Protein AF-A0A837HCC7-F1 (afdb_monomer_lite)

pLDDT: mean 84.49, std 14.02, range [40.28, 96.94]

Structure (mmCIF, N/CA/C/O backbone):
data_AF-A0A837HCC7-F1
#
_entry.id   AF-A0A837HCC7-F1
#
loop_
_atom_site.group_PDB
_atom_site.id
_atom_site.type_symbol
_atom_site.label_atom_id
_atom_site.label_alt_id
_atom_site.label_comp_id
_atom_site.label_asym_id
_atom_site.label_entity_id
_atom_site.label_seq_id
_atom_site.pdbx_PDB_ins_code
_atom_site.Cartn_x
_atom_site.Cartn_y
_atom_site.Cartn_z
_atom_site.occupancy
_atom_site.B_iso_or_equiv
_atom_site.auth_seq_id
_atom_site.auth_comp_id
_atom_site.auth_asym_id
_atom_site.auth_atom_id
_atom_site.pdbx_PDB_model_num
ATOM 1 N N . MET A 1 1 ? -2.321 32.278 -34.780 1.00 42.88 1 MET A N 1
ATOM 2 C CA . MET A 1 1 ? -3.268 31.231 -34.341 1.00 42.88 1 MET A CA 1
ATOM 3 C C . MET A 1 1 ? -2.472 30.071 -33.755 1.00 42.88 1 MET A C 1
ATOM 5 O O . MET A 1 1 ? -2.023 29.220 -34.504 1.00 42.88 1 MET A O 1
ATOM 9 N N . THR A 1 2 ? -2.240 30.039 -32.444 1.00 43.84 2 THR A N 1
ATOM 10 C CA . THR A 1 2 ? -1.705 28.845 -31.771 1.00 43.84 2 THR A CA 1
ATOM 11 C C . THR A 1 2 ? -2.736 28.415 -30.739 1.00 43.84 2 THR A C 1
ATOM 13 O O . THR A 1 2 ? -2.926 29.052 -29.706 1.00 43.84 2 THR A O 1
ATOM 16 N N . GLY A 1 3 ? -3.507 27.389 -31.101 1.00 48.25 3 GLY A N 1
ATOM 17 C CA . GLY A 1 3 ? -4.541 26.822 -30.247 1.00 48.25 3 GLY A CA 1
ATOM 18 C C . GLY A 1 3 ? -3.910 26.234 -28.991 1.00 48.25 3 GLY A C 1
ATOM 19 O O . GLY A 1 3 ? -3.092 25.321 -29.063 1.00 48.25 3 GLY A O 1
ATOM 20 N N . ASN A 1 4 ? -4.287 26.774 -27.838 1.00 50.75 4 ASN A N 1
ATOM 21 C CA . ASN A 1 4 ? -3.967 26.216 -26.534 1.00 50.75 4 ASN A CA 1
ATOM 22 C C . ASN A 1 4 ? -4.754 24.906 -26.355 1.00 50.75 4 ASN A C 1
ATOM 24 O O . ASN A 1 4 ? -5.880 24.896 -25.854 1.00 50.75 4 ASN A O 1
ATOM 28 N N . THR A 1 5 ? -4.197 23.795 -26.838 1.00 55.84 5 THR A N 1
ATOM 29 C CA . THR A 1 5 ? -4.774 22.463 -26.644 1.00 55.84 5 THR A CA 1
ATOM 30 C C . THR A 1 5 ? -4.596 22.088 -25.177 1.00 55.84 5 THR A C 1
ATOM 32 O O . THR A 1 5 ? -3.503 21.711 -24.757 1.00 55.84 5 THR A O 1
ATOM 35 N N . LYS A 1 6 ? -5.664 22.221 -24.378 1.00 53.34 6 LYS A N 1
ATOM 36 C CA . LYS A 1 6 ? -5.731 21.703 -23.004 1.00 53.34 6 LYS A CA 1
ATOM 37 C C . LYS A 1 6 ? -5.122 20.299 -22.974 1.00 53.34 6 LYS A C 1
ATOM 39 O O . LYS A 1 6 ? -5.645 19.388 -23.612 1.00 53.34 6 LYS A O 1
ATOM 44 N N . LEU A 1 7 ? -4.031 20.130 -22.228 1.00 61.09 7 LEU A N 1
ATOM 45 C CA . LEU A 1 7 ? -3.403 18.839 -21.952 1.00 61.09 7 LEU A CA 1
ATOM 46 C C . LEU A 1 7 ? -4.377 17.989 -21.124 1.00 61.09 7 LEU A C 1
ATOM 48 O O . LEU A 1 7 ? -4.315 17.955 -19.895 1.00 61.09 7 LEU A O 1
ATOM 52 N N . VAL A 1 8 ? -5.325 17.331 -21.793 1.00 63.88 8 VAL A N 1
ATOM 53 C CA . VAL A 1 8 ? -6.197 16.336 -21.171 1.00 63.88 8 VAL A CA 1
ATOM 54 C C . VAL A 1 8 ? -5.295 15.189 -20.733 1.00 63.88 8 VAL A C 1
ATOM 56 O O . VAL A 1 8 ? -4.768 14.443 -21.561 1.00 63.88 8 VAL A O 1
ATOM 59 N N . ARG A 1 9 ? -5.059 15.069 -19.420 1.00 69.12 9 ARG A N 1
ATOM 60 C CA . ARG A 1 9 ? -4.325 13.926 -18.866 1.00 69.12 9 ARG A CA 1
ATOM 61 C C . ARG A 1 9 ? -5.067 12.656 -19.263 1.00 69.12 9 ARG A C 1
ATOM 63 O O . ARG A 1 9 ? -6.216 12.470 -18.869 1.00 69.12 9 ARG A O 1
ATOM 70 N N . ARG A 1 10 ? -4.405 11.772 -20.011 1.00 76.62 10 ARG A N 1
ATOM 71 C CA . ARG A 1 10 ? -4.949 10.442 -20.289 1.00 76.62 10 ARG A CA 1
ATOM 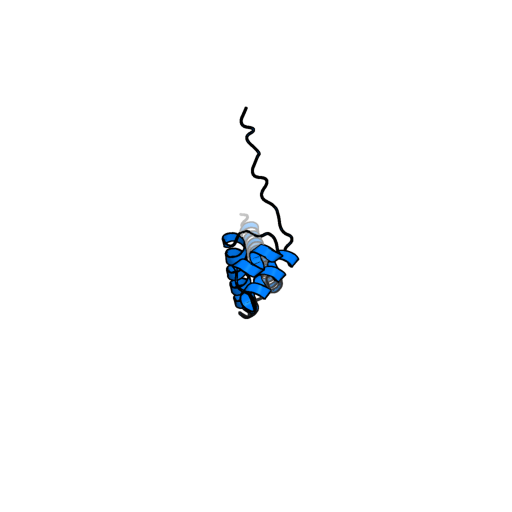72 C C . ARG A 1 10 ? -5.032 9.669 -18.977 1.00 76.62 10 ARG A C 1
ATOM 74 O O . ARG A 1 10 ? -4.028 9.481 -18.289 1.00 76.62 10 ARG A O 1
ATOM 81 N N . VAL A 1 11 ? -6.239 9.251 -18.618 1.00 81.81 11 VAL A N 1
ATOM 82 C CA . VAL A 1 11 ? -6.473 8.426 -17.434 1.00 81.81 11 VAL A CA 1
ATOM 83 C C . VAL A 1 11 ? -6.390 6.969 -17.862 1.00 81.81 11 VAL A C 1
ATOM 85 O O . VAL A 1 11 ? -7.206 6.497 -18.645 1.00 81.81 11 VAL A O 1
ATOM 88 N N . HIS A 1 12 ? -5.390 6.257 -17.350 1.00 86.12 12 HIS A N 1
ATOM 89 C CA . HIS A 1 12 ? -5.258 4.821 -17.576 1.00 86.12 12 HIS A CA 1
ATOM 90 C C . HIS A 1 12 ? -6.022 4.028 -16.501 1.00 86.12 12 HIS A C 1
ATOM 92 O O . HIS A 1 12 ? -5.946 4.402 -15.319 1.00 86.12 12 HIS A O 1
ATOM 98 N N . PRO A 1 13 ? -6.713 2.932 -16.871 1.00 89.25 13 PRO A N 1
ATOM 99 C CA . PRO A 1 13 ? -7.388 2.068 -15.910 1.00 89.25 13 PRO A CA 1
ATOM 100 C C . PRO A 1 13 ? -6.373 1.380 -14.989 1.00 89.25 13 PRO A C 1
ATOM 102 O O . PRO A 1 13 ? -5.209 1.188 -15.348 1.00 89.25 13 PRO A O 1
ATOM 105 N N . THR A 1 14 ? -6.805 1.012 -13.783 1.00 89.19 14 THR A N 1
ATOM 106 C CA . THR A 1 14 ? -5.928 0.413 -12.764 1.00 89.19 14 THR A CA 1
ATOM 107 C C . THR A 1 14 ? -5.282 -0.881 -13.250 1.00 89.19 14 THR A C 1
ATOM 109 O O . THR A 1 14 ? -4.074 -1.037 -13.103 1.00 89.19 14 THR A O 1
ATOM 112 N N . SER A 1 15 ? -6.044 -1.758 -13.911 1.00 90.69 15 SER A N 1
ATOM 113 C CA . SER A 1 15 ? -5.540 -3.013 -14.490 1.00 90.69 15 SER A CA 1
ATOM 114 C C . SER A 1 15 ? -4.384 -2.788 -15.467 1.00 90.69 15 SER A C 1
ATOM 116 O O . SER A 1 15 ? -3.374 -3.481 -15.416 1.00 90.69 15 SER A O 1
ATOM 118 N N . PHE A 1 16 ? -4.487 -1.760 -16.309 1.00 92.44 16 PHE A N 1
ATOM 119 C CA . PHE A 1 16 ? -3.431 -1.399 -17.249 1.00 92.44 16 PHE A CA 1
ATOM 120 C C . PHE A 1 16 ? -2.162 -0.928 -16.532 1.00 92.44 16 PHE A C 1
ATOM 122 O O . PHE A 1 16 ? -1.066 -1.371 -16.867 1.00 92.44 16 PHE A O 1
ATOM 129 N N . LYS A 1 17 ? -2.301 -0.075 -15.509 1.00 92.25 17 LYS A N 1
ATOM 130 C CA . LYS A 1 17 ? -1.160 0.389 -14.700 1.00 92.25 17 LYS A CA 1
ATOM 131 C C . LYS A 1 17 ? -0.457 -0.774 -14.001 1.00 92.25 17 LYS A C 1
ATOM 133 O O . LYS A 1 17 ? 0.769 -0.802 -13.971 1.00 92.25 17 LYS A O 1
ATOM 138 N N . VAL A 1 18 ? -1.231 -1.728 -13.478 1.00 92.44 18 VAL A N 1
ATOM 139 C CA . VAL A 1 18 ? -0.714 -2.942 -12.832 1.00 92.44 18 VAL A CA 1
ATOM 140 C C . VAL A 1 18 ? 0.055 -3.801 -13.834 1.00 92.44 18 VAL A C 1
ATOM 142 O O . VAL A 1 18 ? 1.191 -4.159 -13.552 1.00 92.44 18 VAL A O 1
ATOM 145 N N . ASN A 1 19 ? -0.496 -4.060 -15.023 1.00 92.88 19 ASN A N 1
ATOM 146 C CA . ASN A 1 19 ? 0.188 -4.851 -16.053 1.00 92.88 19 ASN A CA 1
ATOM 147 C C . ASN A 1 19 ? 1.526 -4.228 -16.467 1.00 92.88 19 ASN A C 1
ATOM 149 O O . ASN A 1 19 ? 2.539 -4.919 -16.530 1.00 92.88 19 ASN A O 1
ATOM 153 N N . VAL A 1 20 ? 1.553 -2.911 -16.684 1.00 92.81 20 VAL A N 1
ATOM 154 C CA . VAL A 1 20 ? 2.784 -2.187 -17.030 1.00 92.81 20 VAL A CA 1
ATOM 155 C C . VAL A 1 20 ? 3.798 -2.249 -15.886 1.00 92.81 20 VAL A C 1
ATOM 157 O O . VAL A 1 20 ? 4.971 -2.525 -16.122 1.00 92.81 20 VAL A O 1
ATOM 160 N N . ALA A 1 21 ? 3.361 -2.027 -14.643 1.00 93.12 21 ALA A N 1
ATOM 161 C CA . ALA A 1 21 ? 4.232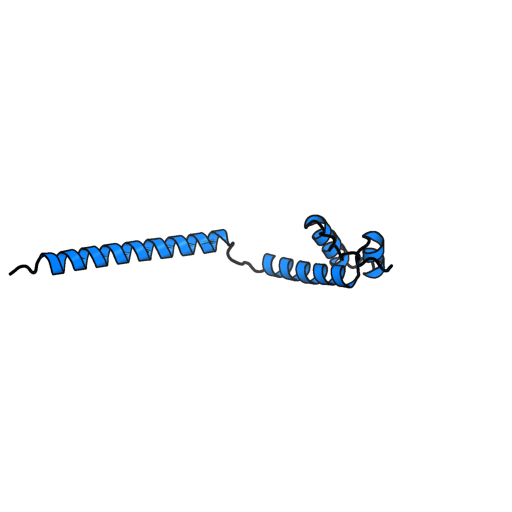 -2.129 -13.475 1.00 93.12 21 ALA A CA 1
ATOM 162 C C . ALA A 1 21 ? 4.805 -3.547 -13.314 1.00 93.12 21 ALA A C 1
ATOM 164 O O . ALA A 1 21 ? 5.995 -3.685 -13.049 1.00 93.12 21 ALA A O 1
ATOM 165 N N . LEU A 1 22 ? 3.997 -4.589 -13.533 1.00 93.19 22 LEU A N 1
ATOM 166 C CA . LEU A 1 22 ? 4.432 -5.985 -13.468 1.00 93.19 22 LEU A CA 1
ATOM 167 C C . LEU A 1 22 ? 5.491 -6.306 -14.523 1.00 93.19 22 LEU A C 1
ATOM 169 O O . LEU A 1 22 ? 6.522 -6.872 -14.179 1.00 93.19 22 LEU A O 1
ATOM 173 N N . GLU A 1 23 ? 5.287 -5.916 -15.781 1.00 92.44 23 GLU A N 1
ATOM 174 C CA . GLU A 1 23 ? 6.281 -6.113 -16.849 1.00 92.44 23 GLU A CA 1
ATOM 175 C C . GLU A 1 23 ? 7.610 -5.409 -16.518 1.00 92.44 23 GLU A C 1
ATOM 177 O O . GLU A 1 23 ? 8.689 -5.980 -16.675 1.00 92.44 23 GLU A O 1
ATOM 182 N N . LEU A 1 24 ? 7.540 -4.200 -15.952 1.00 92.81 24 LEU A N 1
ATOM 183 C CA . LEU A 1 24 ? 8.721 -3.454 -15.507 1.00 92.81 24 LEU A CA 1
ATOM 184 C C . LEU A 1 24 ? 9.416 -4.063 -14.280 1.00 92.81 24 LEU A C 1
ATOM 186 O O . LEU A 1 24 ? 10.606 -3.809 -14.070 1.00 92.81 24 LEU A O 1
ATOM 190 N N . ILE A 1 25 ? 8.684 -4.793 -13.435 1.00 91.62 25 ILE A N 1
ATOM 191 C CA . ILE A 1 25 ? 9.228 -5.524 -12.282 1.00 91.62 25 ILE A CA 1
ATOM 192 C C . ILE A 1 25 ? 9.881 -6.830 -12.745 1.00 91.62 25 ILE A C 1
ATOM 194 O O . ILE A 1 25 ? 10.978 -7.130 -12.287 1.00 91.62 25 ILE A O 1
ATOM 198 N N . LYS A 1 26 ? 9.255 -7.560 -13.681 1.00 92.44 26 LYS A N 1
ATOM 199 C CA . LYS A 1 26 ? 9.809 -8.788 -14.280 1.00 92.44 26 LYS A CA 1
ATOM 200 C C . LYS A 1 26 ? 11.155 -8.545 -14.967 1.00 92.44 26 LYS A C 1
ATOM 202 O O . LYS A 1 26 ? 12.013 -9.417 -14.933 1.00 92.44 26 LYS A O 1
ATOM 207 N N . GLY A 1 27 ? 11.338 -7.377 -15.590 1.00 88.75 27 GLY A N 1
ATOM 208 C CA . GLY A 1 27 ? 12.623 -6.961 -16.166 1.00 88.75 27 GLY A CA 1
ATOM 209 C C . GLY A 1 27 ? 13.026 -7.690 -17.456 1.00 88.75 27 GLY A C 1
ATOM 210 O O . GLY A 1 27 ? 14.175 -7.587 -17.871 1.00 88.75 27 GLY A O 1
ATOM 211 N N . SER A 1 28 ? 12.097 -8.406 -18.096 1.00 88.69 28 SER A N 1
ATOM 212 C CA . SER A 1 28 ? 12.301 -9.130 -19.363 1.00 88.69 28 SER A CA 1
ATOM 213 C C . SER A 1 28 ? 12.516 -8.224 -20.577 1.00 88.69 28 SER A C 1
ATOM 215 O O . SER A 1 28 ? 13.125 -8.635 -21.558 1.00 88.69 28 SER A O 1
ATOM 217 N N . GLU A 1 29 ? 12.009 -6.994 -20.521 1.00 89.44 29 GLU A N 1
ATOM 218 C CA . GLU A 1 29 ? 12.153 -5.979 -21.562 1.00 89.44 29 GLU A CA 1
ATOM 219 C C . GLU A 1 29 ? 12.663 -4.678 -20.943 1.00 89.44 29 GLU A C 1
ATOM 221 O O . GLU A 1 29 ? 12.438 -4.382 -19.765 1.00 89.44 29 GLU A O 1
ATOM 226 N N . THR A 1 30 ? 13.330 -3.858 -21.752 1.00 91.06 30 THR A N 1
ATOM 227 C CA . THR A 1 30 ? 13.768 -2.532 -21.310 1.00 91.06 30 THR A CA 1
ATOM 228 C C . THR A 1 30 ? 12.576 -1.596 -21.107 1.00 91.06 30 THR A C 1
ATOM 230 O O . THR A 1 30 ? 11.533 -1.714 -21.757 1.00 91.06 30 THR A O 1
ATOM 233 N N . VAL A 1 31 ? 12.752 -0.582 -20.254 1.00 89.06 31 VAL A N 1
ATOM 234 C CA . VAL A 1 31 ? 11.730 0.453 -20.020 1.00 89.06 31 VAL A CA 1
ATOM 235 C C . VAL A 1 31 ? 11.299 1.113 -21.334 1.00 89.06 31 VAL A C 1
ATOM 237 O O . VAL A 1 31 ? 10.112 1.352 -21.533 1.00 89.06 31 VAL A O 1
ATOM 240 N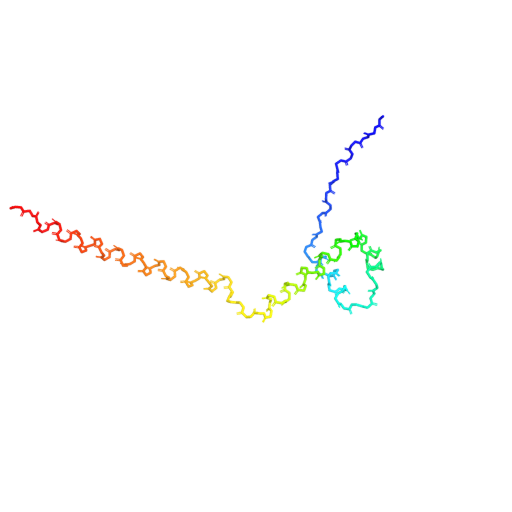 N . ALA A 1 32 ? 12.241 1.363 -22.248 1.00 89.62 32 ALA A N 1
ATOM 241 C CA . ALA A 1 32 ? 11.963 1.972 -23.546 1.00 89.62 32 ALA A CA 1
ATOM 242 C C . ALA A 1 32 ? 11.078 1.084 -24.437 1.00 89.62 32 ALA A C 1
ATOM 244 O O . ALA A 1 32 ? 10.121 1.583 -25.028 1.00 89.62 32 ALA A O 1
ATOM 245 N N . GLN A 1 33 ? 11.344 -0.225 -24.487 1.00 91.56 33 GLN A N 1
ATOM 246 C CA . GLN A 1 33 ? 10.531 -1.186 -25.244 1.00 91.56 33 GLN A CA 1
ATOM 247 C C . GLN A 1 33 ? 9.108 -1.281 -24.688 1.00 91.56 33 GLN A C 1
ATOM 249 O O . GLN A 1 33 ? 8.146 -1.188 -25.447 1.00 91.56 33 GLN A O 1
ATOM 254 N N . ILE A 1 34 ? 8.965 -1.365 -23.364 1.00 91.19 34 ILE A N 1
ATOM 255 C CA . ILE A 1 34 ? 7.657 -1.402 -22.694 1.00 91.19 34 ILE A CA 1
ATOM 256 C C . ILE A 1 34 ? 6.885 -0.102 -22.967 1.00 91.19 34 ILE A C 1
ATOM 258 O O . ILE A 1 34 ? 5.715 -0.127 -23.346 1.00 91.19 34 ILE A O 1
ATOM 262 N N . CYS A 1 35 ? 7.545 1.049 -22.839 1.00 91.50 35 CYS A N 1
ATOM 263 C CA . CYS A 1 35 ? 6.938 2.352 -23.111 1.00 91.50 35 CYS A CA 1
ATOM 264 C C . CYS A 1 35 ? 6.495 2.499 -24.569 1.00 91.50 35 CYS A C 1
ATOM 266 O O . CYS A 1 35 ? 5.417 3.036 -24.819 1.00 91.50 35 CYS A O 1
ATOM 268 N N . SER A 1 36 ? 7.284 1.985 -25.515 1.00 91.62 36 SER A N 1
ATOM 269 C CA . SER A 1 36 ? 6.932 1.960 -26.935 1.00 91.62 36 SER A CA 1
ATOM 270 C C . SER A 1 36 ? 5.737 1.040 -27.205 1.00 91.62 36 SER A C 1
ATOM 272 O O . SER A 1 36 ? 4.776 1.473 -27.837 1.00 91.62 36 SER A O 1
ATOM 274 N N . ARG A 1 37 ? 5.734 -0.180 -26.647 1.00 91.12 37 ARG A N 1
ATOM 275 C CA . ARG A 1 37 ? 4.653 -1.168 -26.810 1.00 91.12 37 ARG A CA 1
ATOM 276 C C . ARG A 1 37 ? 3.312 -0.669 -26.278 1.00 91.12 37 ARG A C 1
ATOM 278 O O . ARG A 1 37 ? 2.280 -0.880 -26.906 1.00 91.12 37 ARG A O 1
ATOM 285 N N . PHE A 1 38 ? 3.322 -0.014 -25.121 1.00 88.62 38 PHE A N 1
ATOM 286 C CA . PHE A 1 38 ? 2.104 0.452 -24.456 1.00 88.62 38 PHE A CA 1
ATOM 287 C C . PHE A 1 38 ? 1.764 1.927 -24.734 1.00 88.62 38 PHE A C 1
ATOM 289 O O . PHE A 1 38 ? 0.720 2.402 -24.287 1.00 88.62 38 PHE A O 1
ATOM 296 N N . GLY A 1 39 ? 2.620 2.661 -25.454 1.00 88.88 39 GLY A N 1
ATOM 297 C CA . GLY A 1 39 ? 2.417 4.078 -25.776 1.00 88.88 39 GLY A CA 1
ATOM 298 C C . GLY A 1 39 ? 2.437 5.002 -24.552 1.00 88.88 39 GLY A C 1
ATOM 299 O O . GLY A 1 39 ? 1.660 5.955 -24.481 1.00 88.88 39 GLY A O 1
ATOM 300 N N . ILE A 1 40 ? 3.287 4.710 -23.563 1.00 91.00 40 ILE A N 1
ATOM 301 C CA . ILE A 1 40 ? 3.364 5.439 -22.287 1.00 91.00 40 ILE A CA 1
ATOM 302 C C . ILE A 1 40 ? 4.690 6.189 -22.195 1.00 91.00 40 ILE A C 1
ATOM 304 O O . ILE A 1 40 ? 5.719 5.730 -22.678 1.00 91.00 40 ILE A O 1
ATOM 308 N N . HIS A 1 41 ? 4.689 7.334 -21.516 1.00 90.94 41 HIS A N 1
ATOM 309 C CA . HIS A 1 41 ? 5.923 8.052 -21.218 1.00 90.94 41 HIS A CA 1
ATOM 310 C C . HIS A 1 41 ? 6.765 7.323 -20.143 1.00 90.94 41 HIS A C 1
ATOM 312 O O . HIS A 1 41 ? 6.210 6.981 -19.092 1.00 90.94 41 HIS A O 1
ATOM 318 N N . PRO A 1 42 ? 8.097 7.183 -20.307 1.00 90.75 42 PRO A N 1
ATOM 319 C CA . PRO A 1 42 ? 8.974 6.484 -19.355 1.00 90.75 42 PRO A CA 1
ATOM 320 C C . PRO A 1 42 ? 8.828 6.917 -17.895 1.00 90.75 42 PRO A C 1
ATOM 322 O O . PRO A 1 42 ? 8.760 6.081 -16.997 1.00 90.75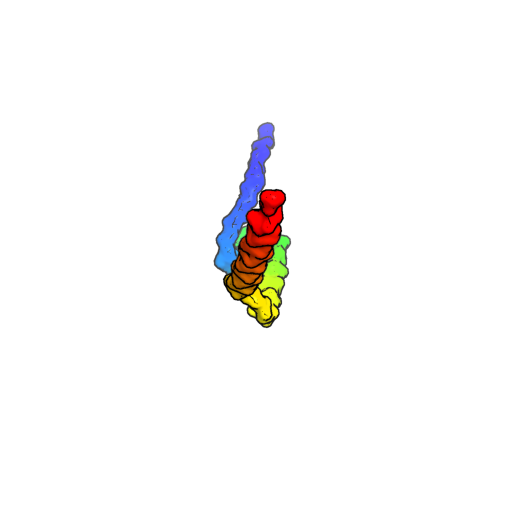 42 PRO A O 1
ATOM 325 N N . THR A 1 43 ? 8.683 8.219 -17.645 1.00 92.56 43 THR A N 1
ATOM 326 C CA . THR A 1 43 ? 8.461 8.752 -16.291 1.00 92.56 43 THR A CA 1
ATOM 327 C C . THR A 1 43 ? 7.179 8.216 -15.644 1.00 92.56 43 THR A C 1
ATOM 329 O O . THR A 1 43 ? 7.177 7.910 -14.455 1.00 92.56 43 THR A O 1
ATOM 332 N N . GLN A 1 44 ? 6.088 8.074 -16.408 1.00 90.94 44 GLN A N 1
ATOM 333 C CA . GLN A 1 44 ? 4.822 7.543 -15.884 1.00 90.94 44 GLN A CA 1
ATOM 334 C C . GLN A 1 44 ? 4.933 6.046 -15.600 1.00 90.94 44 GLN A C 1
ATOM 336 O O . GLN A 1 44 ? 4.484 5.580 -14.555 1.00 90.94 44 GLN A O 1
ATOM 341 N N . ALA A 1 45 ? 5.580 5.318 -16.507 1.00 91.94 45 ALA A N 1
ATOM 342 C CA . ALA A 1 45 ? 5.834 3.894 -16.365 1.0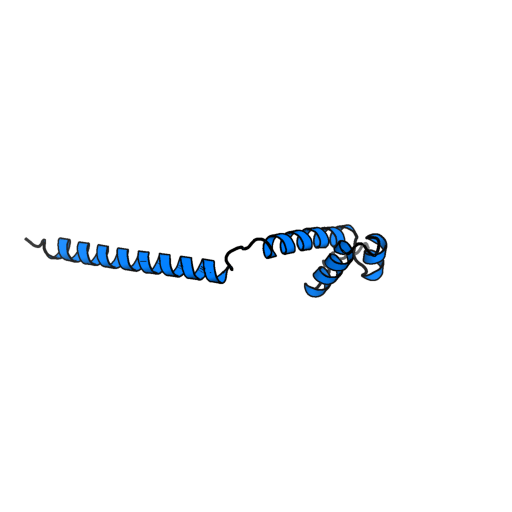0 91.94 45 ALA A CA 1
ATOM 343 C C . ALA A 1 45 ? 6.664 3.608 -15.095 1.00 91.94 45 ALA A C 1
ATOM 345 O O . ALA A 1 45 ? 6.295 2.760 -14.281 1.00 91.94 45 ALA A O 1
ATOM 346 N N . MET A 1 46 ? 7.718 4.397 -14.857 1.00 92.69 46 MET A N 1
ATOM 347 C CA . MET A 1 46 ? 8.540 4.288 -13.651 1.00 92.69 46 MET A CA 1
ATOM 348 C C . MET A 1 46 ? 7.760 4.638 -12.377 1.00 92.69 46 MET A C 1
ATOM 350 O O . MET A 1 46 ? 7.861 3.925 -11.381 1.00 92.69 46 MET A O 1
ATOM 354 N N . ALA A 1 47 ? 6.927 5.682 -12.407 1.00 93.25 47 ALA A N 1
ATOM 355 C CA . ALA A 1 47 ? 6.075 6.032 -11.271 1.00 93.25 47 ALA A CA 1
ATOM 356 C C . ALA A 1 47 ? 5.105 4.895 -10.897 1.00 93.25 47 ALA A C 1
ATOM 358 O O . ALA A 1 47 ? 4.855 4.657 -9.716 1.00 93.25 47 ALA A O 1
ATOM 359 N N . TRP A 1 48 ? 4.568 4.166 -11.880 1.00 94.56 48 TRP A N 1
ATOM 360 C CA . TRP A 1 48 ? 3.714 3.004 -11.615 1.00 94.56 48 TRP A CA 1
ATOM 361 C C . TRP A 1 48 ? 4.501 1.807 -11.093 1.00 94.56 48 TRP A C 1
ATOM 363 O O . TRP A 1 48 ? 4.003 1.124 -10.204 1.00 94.56 48 TRP A O 1
ATOM 373 N N . LYS A 1 49 ? 5.732 1.588 -11.573 1.00 93.38 49 LYS A N 1
ATOM 374 C CA . LYS A 1 49 ? 6.633 0.568 -11.018 1.00 93.38 49 LYS A CA 1
ATOM 375 C C . LYS A 1 49 ? 6.868 0.792 -9.522 1.00 93.38 49 LYS A C 1
ATOM 377 O O . LYS A 1 49 ? 6.691 -0.136 -8.741 1.00 93.38 49 LYS A O 1
ATOM 382 N N . VAL A 1 50 ? 7.219 2.019 -9.127 1.00 94.31 50 VAL A N 1
ATOM 383 C CA . VAL A 1 50 ? 7.458 2.374 -7.716 1.00 94.31 50 VAL A CA 1
ATOM 384 C C . VAL A 1 50 ? 6.208 2.120 -6.873 1.00 94.31 50 VAL A C 1
ATOM 386 O O . VAL A 1 50 ? 6.275 1.372 -5.902 1.00 94.31 50 VAL A O 1
ATOM 389 N N . LYS A 1 51 ? 5.048 2.634 -7.306 1.00 92.88 51 LYS A N 1
ATOM 390 C CA . LYS A 1 51 ? 3.770 2.398 -6.614 1.00 92.88 51 LYS A CA 1
ATOM 391 C C . LYS A 1 51 ? 3.402 0.919 -6.515 1.00 92.88 51 LYS A C 1
ATOM 393 O O . LYS A 1 51 ? 2.856 0.494 -5.506 1.00 92.88 51 LYS A O 1
ATOM 398 N N . GLY A 1 52 ? 3.679 0.138 -7.559 1.00 92.31 52 GLY A N 1
ATOM 399 C CA . GLY A 1 52 ? 3.450 -1.304 -7.558 1.00 92.31 52 GLY A CA 1
ATOM 400 C C . GLY A 1 52 ? 4.302 -2.014 -6.507 1.00 92.31 52 GLY A C 1
ATOM 401 O O . GLY A 1 52 ? 3.784 -2.838 -5.765 1.00 92.31 52 GLY A O 1
ATOM 402 N N . ILE A 1 53 ? 5.583 -1.654 -6.392 1.00 92.00 53 ILE A N 1
ATOM 403 C CA . ILE A 1 53 ? 6.488 -2.215 -5.378 1.00 92.00 53 ILE A CA 1
ATOM 404 C C . ILE A 1 53 ? 6.046 -1.826 -3.962 1.00 92.00 53 ILE A C 1
ATOM 406 O O . ILE A 1 53 ? 6.052 -2.673 -3.075 1.00 92.00 53 ILE A O 1
ATOM 410 N N . GLU A 1 54 ? 5.645 -0.574 -3.736 1.00 90.38 54 GLU A N 1
ATOM 411 C CA . GLU A 1 54 ? 5.112 -0.124 -2.441 1.00 90.38 54 GLU A CA 1
ATOM 412 C C . GLU A 1 54 ? 3.827 -0.865 -2.061 1.00 90.38 54 GLU A C 1
ATOM 414 O O . GLU A 1 54 ? 3.700 -1.334 -0.934 1.00 90.38 54 GLU A O 1
ATOM 419 N N . ALA A 1 55 ? 2.903 -1.033 -3.010 1.00 88.25 55 ALA A N 1
ATOM 420 C CA . ALA A 1 55 ? 1.674 -1.787 -2.789 1.00 88.25 55 ALA A CA 1
ATOM 421 C C . ALA A 1 55 ? 1.951 -3.268 -2.491 1.00 88.25 55 ALA A C 1
ATOM 423 O O . ALA A 1 55 ? 1.292 -3.848 -1.635 1.00 88.25 55 ALA A O 1
ATOM 424 N N . LEU A 1 56 ? 2.944 -3.872 -3.155 1.00 88.50 56 LEU A N 1
ATOM 425 C CA . LEU A 1 56 ? 3.393 -5.228 -2.837 1.00 88.50 56 LEU A CA 1
ATOM 426 C C . LEU A 1 56 ? 3.949 -5.298 -1.413 1.00 88.50 56 LEU A C 1
ATOM 428 O O . LEU A 1 56 ? 3.505 -6.145 -0.650 1.00 88.50 56 LEU A O 1
ATOM 432 N N . LYS A 1 57 ? 4.856 -4.389 -1.029 1.00 86.94 57 LYS A N 1
ATOM 433 C CA . LYS A 1 57 ? 5.397 -4.323 0.341 1.00 86.94 57 LYS A CA 1
ATOM 434 C C . LYS A 1 57 ? 4.284 -4.197 1.378 1.00 86.94 57 LYS A C 1
ATOM 436 O O . LYS A 1 57 ? 4.220 -5.015 2.283 1.00 86.94 57 LYS A O 1
ATOM 441 N N . SER A 1 58 ? 3.365 -3.254 1.182 1.00 84.75 58 SER A N 1
ATOM 442 C CA . SER A 1 58 ? 2.212 -3.059 2.066 1.00 84.75 58 SER A CA 1
ATOM 443 C C . SER A 1 58 ? 1.265 -4.261 2.103 1.00 84.75 58 SER A C 1
ATOM 445 O O . SER A 1 58 ? 0.559 -4.421 3.090 1.00 84.75 58 SER A O 1
ATOM 447 N N . GLY A 1 59 ? 1.196 -5.065 1.039 1.00 83.81 59 GLY A N 1
ATOM 448 C CA . GLY A 1 59 ? 0.393 -6.287 1.012 1.00 83.81 59 GLY A CA 1
ATOM 449 C C . GLY A 1 59 ? 1.058 -7.478 1.709 1.00 83.81 59 GLY A C 1
ATOM 450 O O . GLY A 1 59 ? 0.353 -8.383 2.143 1.00 83.81 59 GLY A O 1
ATOM 451 N N . PHE A 1 60 ? 2.393 -7.490 1.800 1.00 81.56 60 PHE A N 1
ATOM 452 C CA . PHE A 1 60 ? 3.161 -8.496 2.545 1.00 81.56 60 PHE A CA 1
ATOM 453 C C . PHE A 1 60 ? 3.362 -8.123 4.014 1.00 81.56 60 PHE A C 1
ATOM 455 O O . PHE A 1 60 ? 3.479 -9.011 4.854 1.00 81.56 60 PHE A O 1
ATOM 462 N N . GLU A 1 61 ? 3.416 -6.831 4.332 1.00 80.06 61 GLU A N 1
ATOM 463 C CA . GLU A 1 61 ? 3.262 -6.361 5.701 1.00 80.06 61 GLU A CA 1
ATOM 464 C C . GLU A 1 61 ? 1.858 -6.764 6.155 1.00 80.06 61 GLU A C 1
ATOM 466 O O . GLU A 1 61 ? 0.866 -6.397 5.527 1.00 80.06 61 GLU A O 1
ATOM 471 N N . GLU A 1 62 ? 1.773 -7.573 7.210 1.00 66.81 62 GLU A N 1
ATOM 472 C CA . GLU A 1 62 ? 0.528 -8.083 7.789 1.00 66.81 62 GLU A CA 1
ATOM 473 C C . GLU A 1 62 ? -0.217 -6.935 8.498 1.00 66.81 62 GLU A C 1
ATOM 475 O O . GLU A 1 62 ? -0.398 -6.899 9.712 1.00 66.81 62 GLU A O 1
ATOM 480 N N . ALA A 1 63 ? -0.586 -5.908 7.734 1.00 67.19 63 ALA A N 1
ATOM 481 C CA . ALA A 1 63 ? -1.370 -4.793 8.209 1.00 67.19 63 ALA A CA 1
ATOM 482 C C . ALA A 1 63 ? -2.774 -5.315 8.506 1.00 67.19 63 ALA A C 1
ATOM 484 O O . ALA A 1 63 ? -3.410 -5.945 7.652 1.00 67.19 63 ALA A O 1
ATOM 485 N N . LYS A 1 64 ? -3.275 -5.038 9.720 1.00 69.06 64 LYS A N 1
ATOM 486 C CA . LYS A 1 64 ? -4.681 -5.286 10.048 1.00 69.06 64 LYS A CA 1
ATOM 487 C C . LYS A 1 64 ? -5.525 -4.678 8.943 1.00 69.06 64 LYS A C 1
ATOM 489 O O . LYS A 1 64 ? -5.354 -3.508 8.588 1.00 69.06 64 LYS A O 1
ATOM 494 N N . ARG A 1 65 ? -6.403 -5.493 8.364 1.00 75.12 65 ARG A N 1
ATOM 495 C CA . ARG A 1 65 ? -7.211 -5.031 7.246 1.00 75.12 65 ARG A CA 1
ATOM 496 C C . ARG A 1 65 ? -8.036 -3.817 7.702 1.00 75.12 65 ARG A C 1
ATOM 498 O O . ARG A 1 65 ? -8.434 -3.764 8.869 1.00 75.12 65 ARG A O 1
ATOM 505 N N . PRO A 1 66 ? -8.293 -2.830 6.831 1.00 76.56 66 PRO A N 1
ATOM 506 C CA . PRO A 1 66 ? -9.017 -1.620 7.216 1.00 76.56 66 PRO A CA 1
ATOM 507 C C . PRO A 1 66 ? -10.383 -1.893 7.862 1.00 76.56 66 PRO A C 1
ATOM 509 O O . PRO A 1 66 ? -10.842 -1.096 8.670 1.00 76.56 66 PRO A O 1
ATOM 512 N N . ASP A 1 67 ? -11.035 -2.998 7.505 1.00 79.81 67 ASP A N 1
ATOM 513 C CA . ASP A 1 67 ? -12.248 -3.531 8.134 1.00 79.81 67 ASP A CA 1
ATOM 514 C C . ASP A 1 67 ? -12.027 -3.921 9.598 1.00 79.81 67 ASP A C 1
ATOM 516 O O . ASP A 1 67 ? -12.776 -3.458 10.451 1.00 79.81 67 ASP A O 1
ATOM 520 N N . VAL A 1 68 ? -10.954 -4.653 9.903 1.00 80.00 68 VAL A N 1
ATOM 521 C CA . VAL A 1 68 ? -10.597 -5.047 11.275 1.00 80.00 68 VAL A CA 1
ATOM 522 C C . VAL A 1 68 ? -10.296 -3.820 12.139 1.00 80.00 68 VAL A C 1
ATOM 524 O O . VAL A 1 68 ? -10.777 -3.715 13.261 1.00 80.00 68 VAL A O 1
ATOM 527 N N . ILE A 1 69 ? -9.555 -2.842 11.604 1.00 83.69 69 ILE A N 1
ATOM 528 C CA . ILE A 1 69 ? -9.258 -1.589 12.324 1.00 83.69 69 ILE A CA 1
ATOM 529 C C . ILE A 1 69 ? -10.549 -0.807 12.613 1.00 83.69 69 ILE A C 1
ATOM 531 O O . ILE A 1 69 ? -10.708 -0.234 13.689 1.00 83.69 69 ILE A O 1
ATOM 535 N N . LYS A 1 70 ? -11.483 -0.771 11.653 1.00 87.62 70 LYS A N 1
ATOM 536 C CA . LYS A 1 70 ? -12.784 -0.115 11.838 1.00 87.62 70 LYS A CA 1
ATOM 537 C C . LYS A 1 70 ? -13.623 -0.814 12.898 1.00 87.62 70 LYS A C 1
ATOM 539 O O . LYS A 1 70 ? -14.251 -0.124 13.689 1.00 87.62 70 LYS A O 1
ATOM 544 N N . GLU A 1 71 ? -13.646 -2.141 12.903 1.00 90.12 71 GLU A N 1
ATOM 545 C CA . GLU A 1 71 ? -14.405 -2.928 13.874 1.00 90.12 71 GLU A CA 1
ATOM 546 C C . GLU A 1 71 ? -13.876 -2.710 15.299 1.00 90.12 71 GLU A C 1
ATOM 548 O O . GLU A 1 71 ? -14.650 -2.378 16.194 1.00 90.12 71 GLU A O 1
ATOM 553 N N . GLU A 1 72 ? -12.551 -2.729 15.485 1.00 91.25 72 GLU A N 1
ATOM 554 C CA . GLU A 1 72 ? -11.913 -2.408 16.771 1.00 91.25 72 GLU A CA 1
ATOM 555 C C . GLU A 1 72 ? -12.252 -0.988 17.258 1.00 91.25 72 GLU A C 1
ATOM 557 O O . GLU A 1 72 ? -12.561 -0.786 18.435 1.00 91.25 72 GLU A O 1
ATOM 562 N N . LEU A 1 73 ? -12.249 -0.002 16.35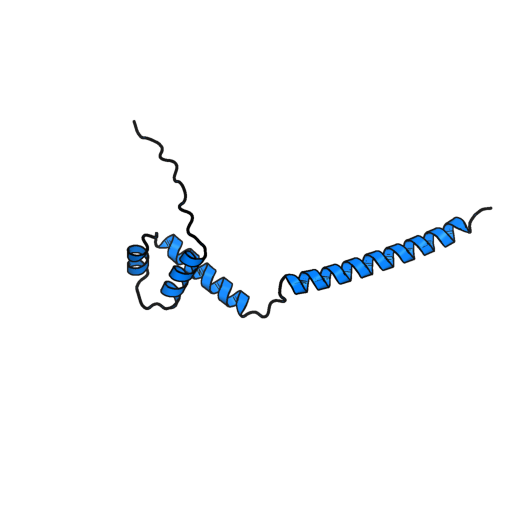2 1.00 93.62 73 LEU A N 1
ATOM 563 C CA . LEU A 1 73 ? -12.621 1.376 16.677 1.00 93.62 73 LEU A CA 1
ATOM 564 C C . LEU A 1 73 ? -14.107 1.500 17.049 1.00 93.62 73 LEU A C 1
ATOM 566 O O . LEU A 1 73 ? -14.456 2.234 17.971 1.00 93.62 73 LEU A O 1
ATOM 570 N N . ILE A 1 74 ? -14.990 0.795 16.339 1.00 95.25 74 ILE A N 1
ATOM 571 C CA . ILE A 1 74 ? -16.429 0.774 16.630 1.00 95.25 74 ILE A CA 1
ATOM 572 C C . ILE A 1 74 ? -16.674 0.205 18.033 1.00 95.25 74 ILE A C 1
ATOM 574 O O . ILE A 1 74 ? -17.420 0.802 18.813 1.00 95.25 74 ILE A O 1
ATOM 578 N N . ASP A 1 75 ? -16.003 -0.889 18.386 1.00 96.00 75 ASP A N 1
ATOM 579 C CA . ASP A 1 75 ? -16.085 -1.491 19.717 1.00 96.00 75 ASP A CA 1
ATOM 580 C C . ASP A 1 75 ? -15.606 -0.539 20.820 1.00 96.00 75 ASP A C 1
ATOM 582 O O . ASP A 1 75 ? -16.224 -0.438 21.888 1.00 96.00 75 ASP A O 1
ATOM 586 N N . GLU A 1 76 ? -14.510 0.183 20.583 1.00 96.25 76 GLU A N 1
ATOM 587 C CA . GLU A 1 76 ? -13.993 1.181 21.521 1.00 96.25 76 GLU A CA 1
ATOM 588 C C . GLU A 1 76 ? -14.967 2.355 21.705 1.00 96.25 76 GLU A C 1
ATOM 590 O O . GLU A 1 76 ? -15.227 2.795 22.836 1.00 96.25 76 GLU A O 1
ATOM 595 N N . LEU A 1 77 ? -15.573 2.824 20.612 1.00 96.38 77 LEU A N 1
ATOM 596 C CA . LEU A 1 77 ? -16.590 3.870 20.646 1.00 96.38 77 LEU A CA 1
ATOM 597 C C . LEU A 1 77 ? -17.825 3.422 21.437 1.00 96.38 77 LEU A C 1
ATOM 599 O O . LEU A 1 77 ? -18.272 4.160 22.316 1.00 96.38 77 LEU A O 1
ATOM 603 N N . TYR A 1 78 ? -18.337 2.206 21.214 1.00 96.81 78 TYR A N 1
ATOM 604 C CA . TYR A 1 78 ? -19.477 1.682 21.975 1.00 96.81 78 TYR A CA 1
ATOM 605 C C . TYR A 1 78 ? -19.180 1.566 23.473 1.00 96.81 78 TYR A C 1
ATOM 607 O O . TYR A 1 78 ? -20.006 1.968 24.297 1.00 96.81 78 TYR A O 1
ATOM 615 N N . LYS A 1 79 ? -17.984 1.092 23.850 1.00 96.94 79 LYS A N 1
ATOM 616 C CA . LYS A 1 79 ? -17.553 1.049 25.260 1.00 96.94 79 LYS A CA 1
ATOM 617 C C . LYS A 1 79 ? -17.531 2.441 25.888 1.00 96.94 79 LYS A C 1
ATOM 619 O O . LYS A 1 79 ? -17.949 2.608 27.033 1.00 96.94 79 LYS A O 1
ATOM 624 N N . THR A 1 80 ? -17.053 3.438 25.149 1.00 95.81 80 THR A N 1
ATOM 625 C CA . THR A 1 80 ? -16.977 4.826 25.619 1.00 95.81 80 THR A CA 1
ATOM 626 C C . THR A 1 80 ? -18.367 5.428 25.801 1.00 95.81 80 THR A C 1
ATOM 628 O O . THR A 1 80 ? -18.645 6.018 26.843 1.00 95.81 80 THR A O 1
ATOM 631 N N . VAL A 1 81 ? -19.272 5.210 24.843 1.00 96.75 81 VAL A N 1
ATOM 632 C CA . VAL A 1 81 ? -20.675 5.639 24.952 1.00 96.75 81 VAL A CA 1
ATOM 633 C C . VAL A 1 81 ? -21.347 5.009 26.173 1.00 96.75 81 VAL A C 1
ATOM 635 O O . VAL A 1 81 ? -21.992 5.722 26.939 1.00 96.75 81 VAL A O 1
ATOM 638 N N . GLY A 1 82 ? -21.147 3.708 26.410 1.00 95.62 82 GLY A N 1
ATOM 639 C CA . GLY A 1 82 ? -21.694 3.027 27.587 1.00 95.62 82 GLY A CA 1
ATOM 640 C C . GLY A 1 82 ? -21.183 3.608 28.911 1.00 95.62 82 GLY A C 1
ATOM 641 O O . GLY A 1 82 ? -21.972 3.854 29.822 1.00 95.62 82 GLY A O 1
ATOM 642 N N . LYS A 1 83 ? -19.879 3.908 29.013 1.00 95.69 83 LYS A N 1
ATOM 643 C CA . LYS A 1 83 ? -19.307 4.584 30.195 1.00 95.69 83 LYS A CA 1
ATOM 644 C C . LYS A 1 83 ? -19.938 5.957 30.427 1.00 95.69 83 LYS A C 1
ATOM 646 O O . LYS A 1 83 ? -20.360 6.245 31.542 1.00 95.69 83 LYS A O 1
ATOM 651 N N . LEU A 1 84 ? -20.058 6.768 29.375 1.00 95.56 84 LEU A N 1
ATOM 652 C CA . LEU A 1 84 ? -20.665 8.098 29.461 1.00 95.56 84 LEU A CA 1
ATOM 653 C C . LEU A 1 84 ? -22.139 8.032 29.884 1.00 95.56 84 LEU A C 1
ATOM 655 O O . LEU A 1 84 ? -22.587 8.862 30.671 1.00 95.56 84 LEU A O 1
ATOM 659 N N . GLN A 1 85 ? -22.898 7.042 29.409 1.00 94.12 85 GLN A N 1
ATOM 660 C CA . GLN A 1 85 ? -24.282 6.833 29.847 1.00 94.12 85 GLN A CA 1
ATOM 661 C C . GLN A 1 85 ? -24.363 6.532 31.348 1.00 94.12 85 GLN A C 1
ATOM 663 O O . GLN A 1 85 ? -25.149 7.170 32.046 1.00 94.12 85 GLN A O 1
ATOM 668 N N . LEU A 1 86 ? -23.513 5.633 31.857 1.00 94.69 86 LEU A N 1
ATOM 669 C CA . LEU A 1 86 ? -23.455 5.312 33.287 1.00 94.69 86 LEU A CA 1
ATOM 670 C C . LEU A 1 86 ? -23.042 6.522 34.136 1.00 94.69 86 LEU A C 1
ATOM 672 O O . LEU A 1 86 ? -23.638 6.770 35.184 1.00 94.69 86 LEU A O 1
ATOM 676 N N . GLU A 1 87 ? -22.056 7.301 33.686 1.00 94.12 87 GLU A N 1
ATOM 677 C CA . GLU A 1 87 ? -21.650 8.542 34.355 1.00 94.12 87 GLU A CA 1
ATOM 678 C C . GLU A 1 87 ? -22.801 9.553 34.409 1.00 94.12 87 GLU A C 1
ATOM 680 O O . GLU A 1 87 ? -23.068 10.133 35.463 1.00 94.12 87 GLU A O 1
ATOM 685 N N . LEU A 1 88 ? -23.538 9.727 33.308 1.00 93.38 88 LEU A N 1
ATOM 686 C CA . LEU A 1 88 ? -24.707 10.605 33.263 1.00 93.38 88 LEU A CA 1
ATOM 687 C C . LEU A 1 88 ? -25.833 10.122 34.182 1.00 93.38 88 LEU A C 1
ATOM 689 O O . LEU A 1 88 ? -26.441 10.940 34.873 1.00 93.38 88 LEU A O 1
ATOM 693 N N . GLU A 1 89 ? -26.127 8.823 34.213 1.00 92.81 89 GLU A N 1
ATOM 694 C CA . GLU A 1 89 ? -27.118 8.250 35.133 1.00 92.81 89 GLU A CA 1
ATOM 695 C C . GLU A 1 89 ? -26.716 8.450 36.595 1.00 92.81 89 GLU A C 1
ATOM 697 O O . GLU A 1 89 ? -27.537 8.848 37.427 1.00 92.81 89 GLU A O 1
ATOM 702 N N . TRP A 1 90 ? -25.438 8.247 36.909 1.00 92.81 90 TRP A N 1
ATOM 703 C CA . TRP A 1 90 ? -24.900 8.473 38.243 1.00 92.81 90 TRP A CA 1
ATOM 704 C C . TRP A 1 90 ? -24.988 9.943 38.662 1.00 92.81 90 TRP A C 1
ATOM 706 O O . TRP A 1 90 ? -25.427 10.241 39.779 1.00 92.81 90 TRP A O 1
ATOM 716 N N . LEU A 1 91 ? -24.637 10.868 37.763 1.00 90.50 91 LEU A N 1
ATOM 717 C CA . LEU A 1 91 ? -24.769 12.305 37.997 1.00 90.50 91 LEU A CA 1
ATOM 718 C C . LEU A 1 91 ? -26.231 12.700 38.218 1.00 90.50 91 LEU A C 1
ATOM 720 O O . LEU A 1 91 ? -26.520 13.367 39.210 1.00 90.50 91 LEU A O 1
ATOM 724 N N . LYS A 1 92 ? -27.158 12.232 37.370 1.00 88.00 92 LYS A N 1
ATOM 725 C CA . LYS A 1 92 ? -28.604 12.474 37.523 1.00 88.00 92 LYS A CA 1
ATOM 726 C C . LYS A 1 92 ? -29.129 11.985 38.871 1.00 88.00 92 LYS A C 1
ATOM 728 O O . LYS A 1 92 ? -29.902 12.690 39.513 1.00 88.00 92 LYS A O 1
ATOM 733 N N . LYS A 1 93 ? -28.699 10.805 39.328 1.00 86.75 93 LYS A N 1
ATOM 734 C CA . LYS A 1 93 ? -29.097 10.259 40.634 1.00 86.75 93 LYS A CA 1
ATOM 735 C C . LYS A 1 93 ? -28.582 11.112 41.795 1.00 86.75 93 LYS A C 1
ATOM 737 O O . LYS A 1 93 ? -29.305 11.321 42.764 1.00 86.75 93 LYS A O 1
ATOM 742 N N . LYS A 1 94 ? -27.341 11.602 41.716 1.00 85.19 94 LYS A N 1
ATOM 743 C CA . LYS A 1 94 ? -26.755 12.459 42.758 1.00 85.19 94 LYS A CA 1
ATOM 744 C C . LYS A 1 94 ? -27.415 13.834 42.824 1.00 85.19 94 LYS A C 1
ATOM 746 O O . LYS A 1 94 ? -27.742 14.291 43.914 1.00 85.19 94 LYS A O 1
ATOM 751 N N . THR A 1 95 ? -27.627 14.482 41.683 1.00 82.25 95 THR A N 1
ATOM 752 C CA . THR A 1 95 ? -28.211 15.830 41.643 1.00 82.25 95 THR A CA 1
ATOM 753 C C . THR A 1 95 ? -29.720 15.816 41.884 1.00 82.25 95 THR A C 1
ATOM 755 O O . THR A 1 95 ? -30.218 16.683 42.590 1.00 82.25 95 THR A O 1
ATOM 758 N N . GLY A 1 96 ? -30.443 14.799 41.402 1.00 66.06 96 GLY A N 1
ATOM 759 C CA . GLY A 1 96 ? -31.883 14.635 41.639 1.00 66.06 96 GLY A CA 1
ATOM 760 C C . GLY A 1 96 ? -32.257 14.276 43.083 1.00 66.06 96 GLY A C 1
ATOM 761 O O . GLY A 1 96 ? -33.345 14.624 43.526 1.00 66.06 96 GLY A O 1
ATOM 762 N N . ASN A 1 97 ? -31.349 13.653 43.844 1.00 58.22 97 ASN A N 1
ATOM 763 C CA . ASN A 1 97 ? -31.534 13.391 45.280 1.00 58.22 97 ASN A CA 1
ATOM 764 C C . ASN A 1 97 ? -31.125 14.569 46.182 1.00 58.22 97 ASN A C 1
ATOM 766 O O . ASN A 1 97 ? -31.177 14.440 47.402 1.00 58.22 97 ASN A O 1
ATOM 770 N N . THR A 1 98 ? -30.713 15.704 45.608 1.00 52.53 98 THR A N 1
ATOM 771 C CA . THR A 1 98 ? -30.372 16.919 46.360 1.00 52.53 98 THR A CA 1
ATOM 772 C C . THR A 1 98 ? -31.449 17.978 46.109 1.00 52.53 98 THR A C 1
ATOM 774 O O . THR A 1 98 ? -31.215 18.976 45.437 1.00 52.53 98 THR A O 1
ATOM 777 N N . SER A 1 99 ? -32.664 17.724 46.597 1.00 49.16 99 SER A N 1
ATOM 778 C CA . SER A 1 99 ? -33.687 18.761 46.799 1.00 49.16 99 SER A CA 1
ATOM 779 C C . SER A 1 99 ? -33.862 18.958 48.308 1.00 49.16 99 SER A C 1
ATOM 781 O O . SER A 1 99 ? -33.886 17.965 49.035 1.00 49.16 99 SER A O 1
ATOM 783 N N . TYR A 1 100 ? -33.874 20.229 48.730 1.00 40.28 100 TYR A N 1
ATOM 784 C CA . TYR A 1 100 ? -33.973 20.737 50.109 1.00 40.28 100 TYR A CA 1
ATOM 785 C C . TYR A 1 100 ? -35.128 20.150 50.925 1.00 40.28 100 TYR A C 1
ATOM 787 O O . TYR A 1 100 ? -36.201 19.904 50.330 1.00 40.28 100 TYR A O 1
#

Secondary structure (DSSP, 8-state):
-------------HHHHHHHHHHHHH-SS-HHHHHHHHT--HHHHHHHHHHHHHHHHHHHS-PPPHHHHHHHHHHHHHHHHHHHHHHHHHHHHHHHT---

Foldseek 3Di:
DDDPDPPPPDDDDPVVLLVLLVVVVVVPDDLVVSCVVSVHDSVSSVVSVVVNVVVVVVVPPPPDPPVNVVVVVVVVVVVVVVVVVVVVVVVCVVVVVPDD

Radius of gyration: 28.07 Å; chains: 1; bounding box: 48×40×84 Å

Sequence (100 aa):
MTGNTKLVRRVHPTSFKVNVALELIKGSETVAQICSRFGIHPTQAMAWKVKGIEALKSGFEEAKRPDVIKEELIDELYKTVGKLQLELEWLKKKTGNTSY